Protein AF-A0A9D7CJ63-F1 (afdb_monomer)

Mean predicted aligned error: 10.86 Å

Structure (mmCIF, N/CA/C/O backbone):
data_AF-A0A9D7CJ63-F1
#
_entry.id   AF-A0A9D7CJ63-F1
#
loop_
_atom_site.group_PDB
_atom_site.id
_atom_site.type_symbol
_atom_site.label_atom_id
_atom_site.label_alt_id
_atom_site.label_comp_id
_atom_site.label_asym_id
_atom_site.label_entity_id
_atom_site.label_seq_id
_atom_site.pdbx_PDB_ins_code
_atom_site.Cartn_x
_atom_site.Cartn_y
_atom_site.Cartn_z
_atom_site.occupancy
_atom_site.B_iso_or_equiv
_atom_site.auth_seq_id
_atom_site.auth_comp_id
_atom_site.auth_asym_id
_atom_site.auth_atom_id
_atom_site.pdbx_PDB_model_num
ATOM 1 N N . MET A 1 1 ? -24.515 -13.064 24.024 1.00 40.50 1 MET A N 1
ATOM 2 C CA . MET A 1 1 ? -23.768 -12.391 22.943 1.00 40.50 1 MET A CA 1
ATOM 3 C C . MET A 1 1 ? -22.824 -13.427 22.349 1.00 40.50 1 MET A C 1
ATOM 5 O O . MET A 1 1 ? -21.967 -13.912 23.072 1.00 40.50 1 MET A O 1
ATOM 9 N N . MET A 1 2 ? -23.092 -13.899 21.128 1.00 42.25 2 MET A N 1
ATOM 10 C CA . MET A 1 2 ? -22.283 -14.940 20.471 1.00 42.25 2 MET A CA 1
ATOM 11 C C . MET A 1 2 ? -20.992 -14.316 19.915 1.00 42.25 2 MET A C 1
ATOM 13 O O . MET A 1 2 ? -21.079 -13.230 19.341 1.00 42.25 2 MET A O 1
ATOM 17 N N . PRO A 1 3 ? -19.819 -14.958 20.052 1.00 45.72 3 PRO A N 1
ATOM 18 C CA . PRO A 1 3 ? -18.592 -14.468 19.436 1.00 45.72 3 PRO A CA 1
ATOM 19 C C . PRO A 1 3 ? -18.690 -14.603 17.911 1.00 45.72 3 PRO A C 1
ATOM 21 O O . PRO A 1 3 ? -19.019 -15.673 17.394 1.00 45.72 3 PRO A O 1
ATOM 24 N N . LEU A 1 4 ? -18.424 -13.512 17.188 1.00 48.44 4 LEU A N 1
ATOM 25 C CA . LEU A 1 4 ? -18.387 -13.527 15.727 1.00 48.44 4 LEU A CA 1
ATOM 26 C C . LEU A 1 4 ? -17.224 -14.411 15.239 1.00 48.44 4 LEU A C 1
ATOM 28 O O . LEU A 1 4 ? -16.142 -14.396 15.836 1.00 48.44 4 LEU A O 1
ATOM 32 N N . PRO A 1 5 ? -17.414 -15.188 14.160 1.00 48.75 5 PRO A N 1
ATOM 33 C CA . PRO A 1 5 ? -16.350 -16.009 13.603 1.00 48.75 5 PRO A CA 1
ATOM 34 C C . PRO A 1 5 ? -15.189 -15.123 13.138 1.00 48.75 5 PRO A C 1
ATOM 36 O O . PRO A 1 5 ? -15.381 -14.159 12.398 1.00 48.75 5 PRO A O 1
ATOM 39 N N . ARG A 1 6 ? -13.961 -15.471 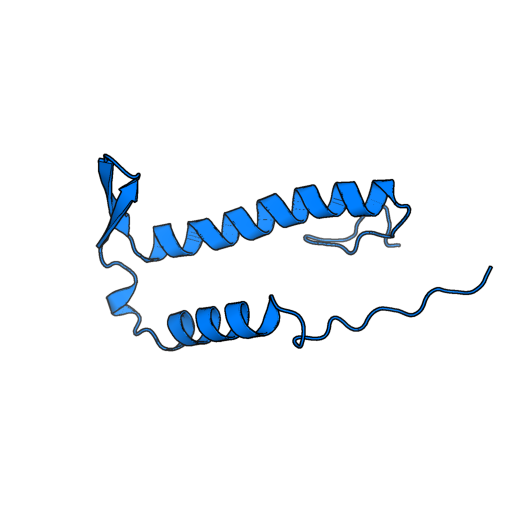13.547 1.00 49.75 6 ARG A N 1
ATOM 40 C CA . ARG A 1 6 ? -12.740 -14.854 13.012 1.00 49.75 6 ARG A CA 1
ATOM 41 C C . ARG A 1 6 ? -12.686 -15.120 11.511 1.00 49.75 6 ARG A C 1
ATOM 43 O O . ARG A 1 6 ? -12.445 -16.255 11.100 1.00 49.75 6 ARG A O 1
ATOM 50 N N . ALA A 1 7 ? -12.891 -14.083 10.703 1.00 50.38 7 ALA A N 1
ATOM 51 C CA . ALA A 1 7 ? -12.655 -14.152 9.271 1.00 50.38 7 ALA A CA 1
ATOM 52 C C . ALA A 1 7 ? -11.191 -14.566 9.045 1.00 50.38 7 ALA A C 1
ATOM 54 O O . ALA A 1 7 ? -10.262 -13.813 9.347 1.00 50.38 7 ALA A O 1
ATOM 55 N N . ARG A 1 8 ? -10.966 -15.788 8.549 1.00 49.09 8 ARG A N 1
ATOM 56 C CA . ARG A 1 8 ? -9.682 -16.126 7.930 1.00 49.09 8 ARG A CA 1
ATOM 57 C C . ARG A 1 8 ? -9.597 -15.252 6.686 1.00 49.09 8 ARG A C 1
ATOM 59 O O . ARG A 1 8 ? -10.462 -15.358 5.826 1.00 49.09 8 ARG A O 1
ATOM 66 N N . GLY A 1 9 ? -8.606 -14.366 6.625 1.00 43.53 9 GLY A N 1
ATOM 67 C CA . GLY A 1 9 ? -8.331 -13.575 5.429 1.00 43.53 9 GLY A CA 1
ATOM 68 C C . GLY A 1 9 ? -7.956 -14.512 4.286 1.00 43.53 9 GLY A C 1
ATOM 69 O O . GLY A 1 9 ? -6.800 -14.913 4.181 1.00 43.53 9 GLY A O 1
ATOM 70 N N . GLY A 1 10 ? -8.948 -14.920 3.500 1.00 46.62 10 GLY A N 1
ATOM 71 C CA . GLY A 1 10 ? -8.757 -15.683 2.278 1.00 46.62 10 GLY A CA 1
ATOM 72 C C . GLY A 1 10 ? -8.095 -14.812 1.215 1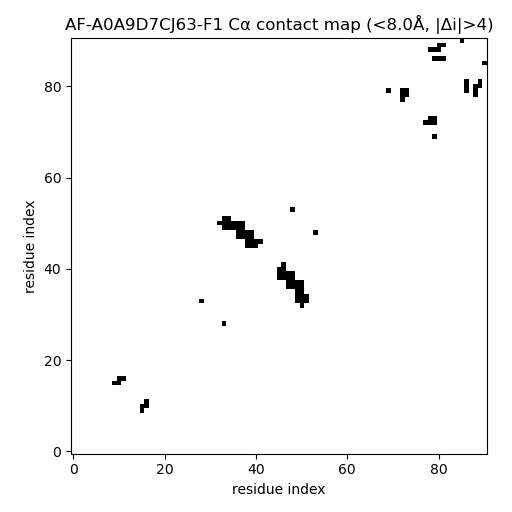.00 46.62 10 GLY A C 1
ATOM 73 O O . GLY A 1 10 ? -8.359 -13.614 1.106 1.00 46.62 10 GLY A O 1
ATOM 74 N N . THR A 1 11 ? -7.189 -15.412 0.450 1.00 51.16 11 THR A N 1
ATOM 75 C CA . THR A 1 11 ? -6.554 -14.814 -0.735 1.00 51.16 11 THR A CA 1
ATOM 76 C C . THR A 1 11 ? -7.420 -14.972 -1.992 1.00 51.16 11 THR A C 1
AT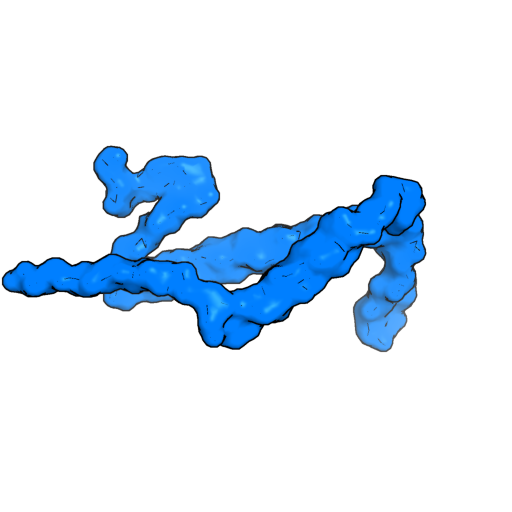OM 78 O O . THR A 1 11 ? -6.950 -14.741 -3.097 1.00 51.16 11 THR A O 1
ATOM 81 N N . ASP A 1 12 ? -8.671 -15.396 -1.836 1.00 53.09 12 ASP A N 1
ATOM 82 C CA . ASP A 1 12 ? -9.640 -15.719 -2.886 1.00 53.09 12 ASP A CA 1
ATOM 83 C C . ASP A 1 12 ? -10.507 -14.522 -3.315 1.00 53.09 12 ASP A C 1
ATOM 85 O O . ASP A 1 12 ? -11.189 -14.580 -4.337 1.00 53.09 12 ASP A O 1
ATOM 89 N N . GLY A 1 13 ? -10.466 -13.416 -2.567 1.00 61.12 13 GLY A N 1
ATOM 90 C CA . GLY A 1 13 ? -11.077 -12.150 -2.972 1.00 61.12 13 GLY A CA 1
ATOM 91 C C . GLY A 1 13 ? -10.323 -11.467 -4.120 1.00 61.12 13 GLY A C 1
ATOM 92 O O . GLY A 1 13 ? -9.152 -11.744 -4.372 1.00 61.12 13 GLY A O 1
ATOM 93 N N . SER A 1 14 ? -10.962 -10.492 -4.774 1.00 66.50 14 SER A N 1
ATOM 94 C CA . SER A 1 14 ? -10.416 -9.746 -5.927 1.00 66.50 14 SER A CA 1
ATOM 95 C C . SER A 1 14 ? -9.023 -9.130 -5.707 1.00 66.50 14 SER A C 1
ATOM 97 O O . SER A 1 14 ? -8.310 -8.863 -6.669 1.00 66.50 14 SER A O 1
ATOM 99 N N . CYS A 1 15 ? -8.625 -8.902 -4.453 1.00 63.72 15 CYS A N 1
ATOM 100 C CA . CYS A 1 15 ? -7.324 -8.340 -4.089 1.00 63.72 15 CYS A CA 1
ATOM 101 C C . CYS A 1 15 ? -6.182 -9.372 -4.033 1.00 63.72 15 CYS A C 1
ATOM 103 O O . CYS A 1 15 ? -5.021 -8.972 -4.072 1.00 63.72 15 CYS A O 1
ATOM 105 N N . GLY A 1 16 ? -6.479 -10.669 -3.904 1.00 72.75 16 GLY A N 1
ATOM 106 C CA . GLY A 1 16 ? -5.469 -11.726 -3.772 1.00 72.75 16 GLY A CA 1
ATOM 107 C C . GLY A 1 16 ? -4.648 -11.934 -5.047 1.00 72.75 16 GLY A C 1
ATOM 108 O O . GLY A 1 16 ? -3.435 -11.731 -4.996 1.00 72.75 16 GLY A O 1
ATOM 109 N N . PRO A 1 17 ? -5.288 -12.213 -6.200 1.00 83.44 17 PRO A N 1
ATOM 110 C CA . PRO A 1 17 ? -4.581 -12.412 -7.465 1.00 83.44 17 PRO A CA 1
ATOM 111 C C . PRO A 1 17 ? -3.735 -11.199 -7.877 1.00 83.44 17 PRO A C 1
ATOM 113 O O . PRO A 1 17 ? -2.557 -11.341 -8.173 1.00 83.44 17 PRO A O 1
ATOM 116 N N . ALA A 1 18 ? -4.291 -9.984 -7.784 1.00 81.31 18 ALA A N 1
ATOM 117 C CA . ALA A 1 18 ? -3.573 -8.761 -8.155 1.00 81.31 18 ALA A CA 1
ATOM 118 C C . ALA A 1 18 ? -2.336 -8.494 -7.274 1.00 81.31 18 ALA A C 1
ATOM 120 O O . ALA A 1 18 ? -1.321 -7.991 -7.757 1.00 81.31 18 ALA A O 1
ATOM 121 N N . ARG A 1 19 ? -2.404 -8.830 -5.978 1.00 83.12 19 ARG A N 1
ATOM 122 C CA . ARG A 1 19 ? -1.249 -8.744 -5.075 1.00 83.12 19 ARG A CA 1
ATOM 123 C C . ARG A 1 19 ? -0.180 -9.754 -5.475 1.00 83.12 19 ARG A C 1
ATOM 125 O O . ARG A 1 19 ? 0.992 -9.394 -5.533 1.00 83.12 19 ARG A O 1
ATOM 132 N N . ASP A 1 20 ? -0.581 -10.999 -5.701 1.00 85.25 20 ASP A N 1
ATOM 133 C CA . ASP A 1 20 ? 0.346 -12.093 -5.979 1.00 85.25 20 ASP A CA 1
ATOM 134 C C . ASP A 1 20 ? 1.063 -11.872 -7.322 1.00 85.25 20 ASP A C 1
ATOM 136 O O . ASP A 1 20 ? 2.284 -12.023 -7.392 1.00 85.25 20 ASP A O 1
ATOM 140 N N . ASP A 1 21 ? 0.351 -11.368 -8.334 1.00 86.12 21 ASP A N 1
ATOM 141 C CA . ASP A 1 21 ? 0.930 -10.943 -9.613 1.00 86.12 21 ASP A CA 1
ATOM 142 C C . ASP A 1 21 ? 1.957 -9.813 -9.429 1.00 86.12 21 ASP A C 1
ATOM 144 O O . ASP A 1 21 ? 3.061 -9.863 -9.977 1.00 86.12 21 ASP A O 1
ATOM 148 N N . PHE A 1 22 ? 1.638 -8.797 -8.617 1.00 83.19 22 PHE A N 1
ATOM 149 C CA . PHE A 1 22 ? 2.556 -7.685 -8.345 1.00 83.19 22 PHE A CA 1
ATOM 150 C C . PHE A 1 22 ? 3.821 -8.143 -7.604 1.00 83.19 22 PHE A C 1
ATOM 152 O O . PHE A 1 22 ? 4.929 -7.704 -7.924 1.00 83.19 22 PHE A O 1
ATOM 159 N N . VAL A 1 23 ? 3.674 -9.059 -6.644 1.00 85.38 23 VAL A N 1
ATOM 160 C CA . VAL A 1 23 ? 4.803 -9.661 -5.923 1.00 85.38 23 VAL A CA 1
ATOM 161 C C . VAL A 1 23 ? 5.662 -10.503 -6.862 1.00 85.38 23 VAL A C 1
ATOM 163 O O . VAL A 1 23 ? 6.885 -10.400 -6.802 1.00 85.38 23 VAL A O 1
ATOM 166 N N . ALA A 1 24 ? 5.059 -11.287 -7.758 1.00 86.56 24 ALA A N 1
ATOM 167 C CA . ALA A 1 24 ? 5.796 -12.073 -8.743 1.00 86.56 24 ALA A CA 1
ATOM 168 C C . ALA A 1 24 ? 6.613 -11.180 -9.695 1.00 86.56 24 ALA A C 1
ATOM 170 O O . ALA A 1 24 ? 7.781 -11.466 -9.964 1.00 86.56 24 ALA A O 1
ATOM 171 N N . LEU A 1 25 ? 6.035 -10.061 -10.149 1.00 84.69 25 LEU A N 1
ATOM 172 C CA . LEU A 1 25 ? 6.721 -9.084 -11.001 1.00 84.69 25 LEU A CA 1
ATOM 173 C C . LEU A 1 25 ? 7.906 -8.411 -10.294 1.00 84.69 25 LEU A C 1
ATOM 175 O O . LEU A 1 25 ? 8.960 -8.233 -10.905 1.00 84.69 25 LEU A O 1
ATOM 179 N N . GLY A 1 26 ? 7.741 -8.034 -9.024 1.00 82.88 26 GLY A N 1
ATOM 180 C CA . GLY A 1 26 ? 8.806 -7.418 -8.231 1.00 82.88 26 GLY A CA 1
ATOM 181 C C . GLY A 1 26 ? 9.902 -8.410 -7.833 1.00 82.88 26 GLY A C 1
ATOM 182 O O . GLY A 1 26 ? 11.082 -8.122 -7.998 1.00 82.88 26 GLY A O 1
ATOM 183 N N . GLY A 1 27 ? 9.520 -9.593 -7.347 1.00 83.56 27 GLY A N 1
ATOM 184 C CA . GLY A 1 27 ? 10.447 -10.624 -6.871 1.00 83.56 27 GLY A CA 1
ATOM 185 C C . GLY A 1 27 ? 11.243 -11.316 -7.979 1.00 83.56 27 GLY A C 1
ATOM 186 O O . GLY A 1 27 ? 12.324 -11.834 -7.718 1.00 83.56 27 GLY A O 1
ATOM 187 N N . GLY A 1 28 ? 10.744 -11.308 -9.218 1.00 83.12 28 GLY A N 1
ATOM 188 C CA . GLY A 1 28 ? 11.463 -11.821 -10.388 1.00 83.12 28 GLY A CA 1
ATOM 189 C C . GLY A 1 28 ? 12.423 -10.817 -11.038 1.00 83.12 28 GLY A C 1
ATOM 190 O O . GLY A 1 28 ? 13.023 -11.134 -12.068 1.00 83.12 28 GLY A O 1
ATOM 191 N N . MET A 1 29 ? 12.547 -9.596 -10.505 1.00 83.75 29 MET A N 1
ATOM 192 C CA . MET A 1 29 ? 13.336 -8.535 -11.129 1.00 83.75 29 MET A CA 1
ATOM 193 C C . MET A 1 29 ? 14.795 -8.552 -10.641 1.00 83.75 29 MET A C 1
ATOM 195 O O . MET A 1 29 ? 15.016 -8.491 -9.435 1.00 83.75 29 MET A O 1
ATOM 199 N N . PRO A 1 30 ? 15.796 -8.590 -11.547 1.00 87.00 30 PRO A N 1
ATOM 200 C CA . PRO A 1 30 ? 17.202 -8.491 -11.161 1.00 87.00 30 PRO A CA 1
ATOM 201 C C . PRO A 1 30 ? 17.524 -7.103 -10.596 1.00 87.00 30 PRO A C 1
ATOM 203 O O . PRO A 1 30 ? 16.940 -6.100 -11.032 1.00 87.00 30 PRO A O 1
ATOM 206 N N . ASP A 1 31 ? 18.468 -7.049 -9.656 1.00 85.56 31 ASP A N 1
ATOM 207 C CA . ASP A 1 31 ? 18.705 -5.867 -8.825 1.00 85.56 31 ASP A CA 1
ATOM 208 C C . ASP A 1 31 ? 19.084 -4.617 -9.639 1.00 85.56 31 ASP A C 1
ATOM 210 O O . ASP A 1 31 ? 18.705 -3.487 -9.316 1.00 85.56 31 ASP A O 1
ATOM 214 N N . GLU A 1 32 ? 19.751 -4.819 -10.772 1.00 88.12 32 GLU A N 1
ATOM 215 C CA . GLU A 1 32 ? 20.215 -3.770 -11.678 1.00 88.12 32 GLU A CA 1
ATOM 216 C C . GLU A 1 32 ? 19.067 -3.021 -12.372 1.00 88.12 32 GLU A C 1
ATOM 218 O O . GLU A 1 32 ? 19.265 -1.925 -12.900 1.00 88.12 32 GLU A O 1
ATOM 223 N N . LYS A 1 33 ? 17.849 -3.581 -12.378 1.00 83.56 33 LYS A N 1
ATOM 224 C CA . LYS A 1 33 ? 16.670 -2.961 -13.008 1.00 83.56 33 LYS A CA 1
ATOM 225 C C . LYS A 1 33 ? 15.881 -2.034 -12.077 1.00 83.56 33 LYS A C 1
ATOM 227 O O . LYS A 1 33 ? 15.034 -1.281 -12.574 1.00 83.56 33 LYS A O 1
ATOM 232 N N . TRP A 1 34 ? 16.152 -2.044 -10.770 1.00 81.38 34 TRP A N 1
ATOM 233 C CA . TRP A 1 34 ? 15.515 -1.159 -9.783 1.00 81.38 34 TRP A CA 1
ATOM 234 C C . TRP A 1 34 ? 15.887 0.323 -9.881 1.00 81.38 34 TRP A C 1
ATOM 236 O O . TRP A 1 34 ? 14.986 1.155 -9.738 1.00 81.38 34 TRP A O 1
ATOM 246 N N . PRO A 1 35 ? 17.156 0.705 -10.127 1.00 82.00 35 PRO A N 1
ATOM 247 C CA . PRO A 1 35 ? 17.523 2.112 -10.235 1.00 82.00 35 PRO A CA 1
ATOM 248 C C . PRO A 1 35 ? 17.163 2.720 -11.598 1.00 82.00 35 PRO A C 1
ATOM 250 O O . PRO A 1 35 ? 17.492 3.873 -11.840 1.00 82.00 35 PRO A O 1
ATOM 253 N N . VAL A 1 36 ? 16.521 1.994 -12.514 1.00 78.12 36 VAL A N 1
ATOM 254 C CA . VAL A 1 36 ? 16.195 2.513 -13.852 1.00 78.12 36 VAL A CA 1
ATOM 255 C C . VAL A 1 36 ? 15.054 3.532 -13.768 1.00 78.12 36 VAL A C 1
ATOM 257 O O . VAL A 1 36 ? 14.054 3.297 -13.087 1.00 78.12 36 VAL A O 1
ATOM 260 N N . GLU A 1 37 ? 15.212 4.656 -14.466 1.00 77.50 37 GLU A N 1
ATOM 261 C CA . GLU A 1 37 ? 14.172 5.676 -14.625 1.00 77.50 37 GLU A CA 1
ATOM 262 C C . GLU A 1 37 ? 13.035 5.141 -15.502 1.00 77.50 37 GLU A C 1
ATOM 264 O O . GLU A 1 37 ? 13.249 4.508 -16.539 1.00 77.50 37 GLU A O 1
ATOM 269 N N . MET A 1 38 ? 11.809 5.398 -15.076 1.00 67.69 38 MET A N 1
ATOM 270 C CA . MET A 1 38 ? 10.598 5.188 -15.848 1.00 67.69 38 MET A CA 1
ATOM 271 C C . MET A 1 38 ? 9.897 6.532 -15.983 1.00 67.69 38 MET A C 1
ATOM 273 O O . MET A 1 38 ? 9.717 7.250 -15.003 1.00 67.69 38 MET A O 1
ATOM 277 N N . CYS A 1 39 ? 9.487 6.869 -17.203 1.00 63.62 39 CYS A N 1
ATOM 278 C CA . CYS A 1 39 ? 8.656 8.041 -17.428 1.00 63.62 39 CYS A CA 1
ATOM 279 C C . CYS A 1 39 ? 7.259 7.746 -16.869 1.00 63.62 39 CYS A C 1
ATOM 281 O O . CYS A 1 39 ? 6.461 7.042 -17.495 1.00 63.62 39 CYS A O 1
ATOM 283 N N . VAL A 1 40 ? 6.974 8.245 -15.668 1.00 62.47 40 VAL A N 1
ATOM 284 C CA . VAL A 1 40 ? 5.627 8.232 -15.097 1.00 62.47 40 VAL A CA 1
ATOM 285 C C . VAL A 1 40 ? 5.055 9.603 -15.344 1.00 62.47 40 VAL A C 1
ATOM 287 O O . VAL A 1 40 ? 5.307 10.559 -14.615 1.00 62.47 40 VAL A O 1
ATOM 290 N N . SER A 1 41 ? 4.303 9.699 -16.431 1.00 58.97 41 SER A N 1
ATOM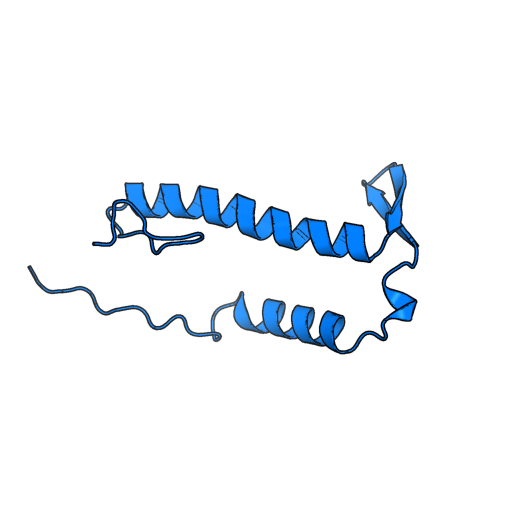 291 C CA . SER A 1 41 ? 3.594 10.922 -16.746 1.00 58.97 41 SER A CA 1
ATOM 292 C C . SER A 1 41 ? 2.288 10.969 -15.953 1.00 58.97 41 SER A C 1
ATOM 294 O O . SER A 1 41 ? 1.443 10.078 -16.053 1.00 58.97 41 SER A O 1
ATOM 296 N N . ALA A 1 42 ? 2.094 12.036 -15.171 1.00 61.53 42 ALA A N 1
ATOM 297 C CA . ALA A 1 42 ? 0.735 12.535 -14.975 1.00 61.53 42 ALA A CA 1
ATOM 298 C C . ALA A 1 42 ? 0.164 12.846 -16.374 1.00 61.53 42 ALA A C 1
ATOM 300 O O . ALA A 1 42 ? 0.967 13.120 -17.268 1.00 61.53 42 ALA A O 1
ATOM 301 N N . PRO A 1 43 ? -1.166 12.854 -16.593 1.00 58.94 43 PRO A N 1
ATOM 302 C CA . PRO A 1 43 ? -1.778 12.926 -17.930 1.00 58.94 43 PRO A CA 1
ATOM 303 C C . PRO A 1 43 ? -1.240 14.014 -18.883 1.00 58.94 43 PRO A C 1
ATOM 305 O O . PRO A 1 43 ? -1.493 13.950 -20.081 1.00 58.94 43 PRO A O 1
ATOM 308 N N . THR A 1 44 ? -0.502 15.005 -18.375 1.00 56.09 44 THR A N 1
ATOM 309 C CA . THR A 1 44 ? 0.089 16.112 -19.133 1.00 56.09 44 THR A CA 1
ATOM 310 C C . THR A 1 44 ? 1.535 16.480 -18.753 1.00 56.09 44 THR A C 1
ATOM 312 O O . THR A 1 44 ? 2.042 17.465 -19.281 1.00 56.09 44 THR A O 1
ATOM 315 N N . THR A 1 45 ? 2.216 15.745 -17.862 1.00 62.47 45 THR A N 1
ATOM 316 C CA . THR A 1 45 ? 3.572 16.115 -17.397 1.00 62.47 45 THR A CA 1
ATOM 317 C C . THR A 1 45 ? 4.485 14.892 -17.375 1.00 62.47 45 THR A C 1
ATOM 319 O O . THR A 1 45 ? 4.343 14.074 -16.463 1.00 62.47 45 THR A O 1
ATOM 322 N N . PRO A 1 46 ? 5.415 14.739 -18.339 1.00 62.53 46 PRO A N 1
ATOM 323 C CA . PRO A 1 46 ? 6.427 13.695 -18.263 1.00 62.53 46 PRO A CA 1
ATOM 324 C C . PRO A 1 46 ? 7.348 13.974 -17.070 1.00 62.53 46 PRO A C 1
ATOM 326 O O . PRO A 1 46 ? 7.940 15.047 -16.972 1.00 62.53 46 PRO A O 1
ATOM 329 N N . GLY A 1 47 ? 7.419 13.017 -16.148 1.00 69.88 47 GLY A N 1
ATOM 330 C CA . GLY A 1 47 ? 8.340 13.027 -15.021 1.00 69.88 47 GLY A CA 1
ATOM 331 C C . GLY A 1 47 ? 9.150 11.741 -15.025 1.00 69.88 47 GLY A C 1
ATOM 332 O O . GLY A 1 47 ? 8.583 10.648 -15.096 1.00 69.88 47 GLY A O 1
ATOM 333 N N . ASP A 1 48 ? 10.469 11.874 -14.957 1.00 79.69 48 ASP A N 1
ATOM 334 C CA . ASP A 1 48 ? 11.350 10.736 -14.730 1.00 79.69 48 ASP A CA 1
ATOM 335 C C . ASP A 1 48 ? 11.270 10.364 -13.250 1.00 79.69 48 ASP A C 1
ATOM 337 O O . ASP A 1 48 ? 11.543 11.184 -12.368 1.00 79.69 48 ASP A O 1
ATOM 341 N N . VAL A 1 49 ? 10.823 9.141 -12.972 1.00 78.12 49 VAL A N 1
ATOM 342 C CA . VAL A 1 49 ? 10.871 8.575 -11.627 1.00 78.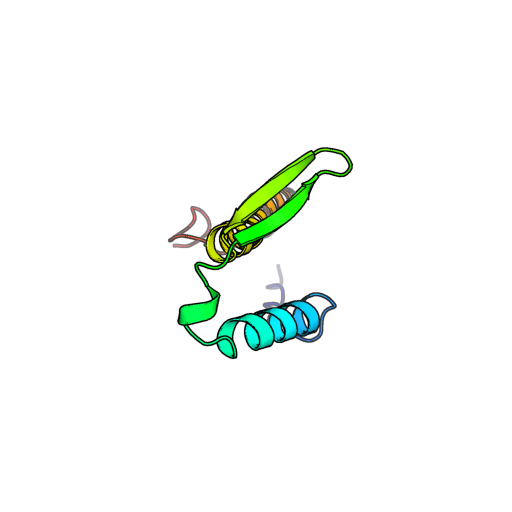12 49 VAL A CA 1
ATOM 343 C C . VAL A 1 49 ? 11.601 7.250 -11.661 1.00 78.12 49 VAL A C 1
ATOM 345 O O . VAL A 1 49 ? 11.351 6.384 -12.502 1.00 78.12 49 VAL A O 1
ATOM 348 N N . ARG A 1 50 ? 12.479 7.045 -10.686 1.00 83.31 50 ARG A N 1
ATOM 349 C CA . ARG A 1 50 ? 13.142 5.760 -10.505 1.00 83.31 50 ARG A CA 1
ATOM 350 C C . ARG A 1 50 ? 12.091 4.686 -10.237 1.00 83.31 50 ARG A C 1
ATOM 352 O O . ARG A 1 50 ? 11.143 4.911 -9.478 1.00 83.31 50 ARG A O 1
ATOM 359 N N . ARG A 1 51 ? 12.278 3.488 -10.792 1.00 84.94 51 ARG A N 1
ATOM 360 C CA . ARG A 1 51 ? 11.357 2.361 -10.579 1.00 84.94 51 ARG A CA 1
ATOM 361 C C . ARG A 1 51 ? 11.188 2.011 -9.098 1.00 84.94 51 ARG A C 1
ATOM 363 O O . ARG A 1 51 ? 10.076 1.704 -8.681 1.00 84.94 51 ARG A O 1
ATOM 370 N N . ASN A 1 52 ? 12.244 2.115 -8.288 1.00 84.62 52 ASN A N 1
ATOM 371 C CA . ASN A 1 52 ? 12.140 1.962 -6.831 1.00 84.62 52 ASN A CA 1
ATOM 372 C C . ASN A 1 52 ? 11.245 3.039 -6.180 1.00 84.62 52 ASN A C 1
ATOM 374 O O . ASN A 1 52 ? 10.405 2.710 -5.348 1.00 84.62 52 ASN A O 1
ATOM 378 N N . GLY A 1 53 ? 11.362 4.301 -6.599 1.00 82.81 53 GLY A N 1
ATOM 379 C CA . GLY A 1 53 ? 10.510 5.403 -6.155 1.00 82.81 53 GLY A CA 1
ATOM 380 C C . GLY A 1 53 ? 9.054 5.202 -6.567 1.00 82.81 53 GLY A C 1
ATOM 381 O O . GLY A 1 53 ? 8.146 5.445 -5.777 1.00 82.81 53 GLY A O 1
ATOM 382 N N . PHE A 1 54 ? 8.820 4.663 -7.763 1.00 83.12 54 PHE A N 1
ATOM 383 C CA . PHE A 1 54 ? 7.476 4.276 -8.170 1.00 83.12 54 PHE A CA 1
ATOM 384 C C . PHE A 1 54 ? 6.939 3.088 -7.376 1.00 83.12 54 PHE A C 1
ATOM 386 O O . PHE A 1 54 ? 5.782 3.125 -6.997 1.00 83.12 54 PHE A O 1
ATOM 393 N N . ALA A 1 55 ? 7.736 2.059 -7.075 1.00 85.00 55 ALA A N 1
ATOM 394 C CA . ALA A 1 55 ? 7.303 0.936 -6.235 1.00 85.00 55 ALA A CA 1
ATOM 395 C C . ALA A 1 55 ? 6.999 1.361 -4.785 1.00 85.00 55 ALA A C 1
ATOM 397 O O . ALA A 1 55 ? 6.157 0.761 -4.115 1.00 85.00 55 ALA A O 1
ATOM 398 N N . TRP A 1 56 ? 7.633 2.438 -4.319 1.00 87.06 56 TRP A N 1
ATOM 399 C CA . TRP A 1 56 ? 7.362 3.065 -3.027 1.00 87.06 56 TRP A CA 1
ATOM 400 C C . TRP A 1 56 ? 5.974 3.718 -2.960 1.00 87.06 56 TRP A C 1
ATOM 402 O O . TRP A 1 56 ? 5.330 3.719 -1.910 1.00 87.06 56 TRP A O 1
ATOM 412 N N . PHE A 1 57 ? 5.476 4.230 -4.087 1.00 85.19 57 PHE A N 1
ATOM 413 C CA . PHE A 1 57 ? 4.168 4.876 -4.169 1.00 85.19 57 PHE A CA 1
ATOM 414 C C . PHE A 1 57 ? 2.987 3.951 -3.799 1.00 85.19 57 PHE A C 1
ATOM 416 O O . PHE A 1 57 ? 2.285 4.281 -2.842 1.00 85.19 57 PHE A O 1
ATOM 423 N N . PRO A 1 58 ? 2.748 2.793 -4.455 1.00 86.19 58 PRO A N 1
ATOM 424 C CA . PRO A 1 58 ? 1.635 1.908 -4.119 1.00 86.19 58 PRO A CA 1
ATOM 425 C C . PRO A 1 58 ? 1.773 1.303 -2.715 1.00 86.19 58 PRO A C 1
ATOM 427 O O . PRO A 1 58 ? 0.762 1.021 -2.074 1.00 86.19 58 PRO A O 1
ATOM 430 N N . LEU A 1 59 ? 2.998 1.151 -2.196 1.00 87.88 59 LEU A N 1
ATOM 431 C CA . LEU A 1 59 ? 3.224 0.750 -0.806 1.00 87.88 59 LEU A CA 1
ATOM 432 C C . LEU A 1 59 ? 2.659 1.793 0.170 1.00 87.88 59 LEU A C 1
ATOM 434 O O . LEU A 1 59 ? 1.866 1.460 1.055 1.00 87.88 59 LEU A O 1
ATOM 438 N N . HIS A 1 60 ? 3.047 3.058 -0.002 1.00 90.00 60 HIS A N 1
ATOM 439 C CA . HIS A 1 60 ? 2.562 4.153 0.836 1.00 90.00 60 HIS A CA 1
ATOM 440 C C . HIS A 1 60 ? 1.067 4.405 0.666 1.00 90.00 60 HIS A C 1
ATOM 442 O O . HIS A 1 60 ? 0.370 4.680 1.642 1.00 90.00 60 HIS A O 1
ATOM 448 N N . ASP A 1 61 ? 0.564 4.269 -0.553 1.00 90.38 61 ASP A N 1
ATOM 449 C CA . ASP A 1 61 ? -0.853 4.379 -0.855 1.00 90.38 61 ASP A CA 1
ATOM 450 C C . ASP A 1 61 ? -1.678 3.276 -0.165 1.00 90.38 61 ASP A C 1
ATOM 452 O O . ASP A 1 61 ? -2.688 3.563 0.483 1.00 90.38 61 ASP A O 1
ATOM 456 N N . GLY A 1 62 ? -1.207 2.026 -0.199 1.00 89.69 62 GLY A N 1
ATOM 457 C CA . GLY A 1 62 ? -1.829 0.914 0.520 1.00 89.69 62 GLY A CA 1
ATOM 458 C C . GLY A 1 62 ? -1.867 1.145 2.033 1.00 89.69 62 GLY A C 1
ATOM 459 O O . GLY A 1 62 ? -2.897 0.921 2.671 1.00 89.69 62 GLY A O 1
ATOM 460 N N . ILE A 1 63 ? -0.778 1.663 2.609 1.00 89.81 63 ILE A N 1
ATOM 461 C CA . ILE A 1 63 ? -0.712 2.080 4.019 1.00 89.81 63 ILE A CA 1
ATOM 462 C C . ILE A 1 63 ? -1.735 3.184 4.320 1.00 89.81 63 ILE A C 1
ATOM 464 O O . ILE A 1 63 ? -2.504 3.077 5.279 1.00 89.81 63 ILE A O 1
ATOM 468 N N . HIS A 1 64 ? -1.772 4.225 3.489 1.00 91.44 64 HIS A N 1
ATOM 469 C CA . HIS A 1 64 ? -2.652 5.375 3.661 1.00 91.44 64 HIS A CA 1
ATOM 470 C C . HIS A 1 64 ? -4.128 4.962 3.643 1.00 91.44 64 HIS A C 1
ATOM 472 O O . HIS A 1 64 ? -4.890 5.289 4.559 1.00 91.44 64 HIS A O 1
ATOM 478 N N . ARG A 1 65 ? -4.531 4.176 2.639 1.00 92.19 65 ARG A N 1
ATOM 479 C CA . ARG A 1 65 ? -5.912 3.696 2.506 1.00 92.19 65 ARG A CA 1
ATOM 480 C C . ARG A 1 65 ? -6.277 2.673 3.579 1.00 92.19 65 ARG A C 1
ATOM 482 O O . ARG A 1 65 ? -7.410 2.683 4.054 1.00 92.19 65 ARG A O 1
ATOM 489 N N . ARG A 1 66 ? -5.334 1.836 4.027 1.00 87.94 66 ARG A N 1
ATOM 490 C CA . ARG A 1 66 ? -5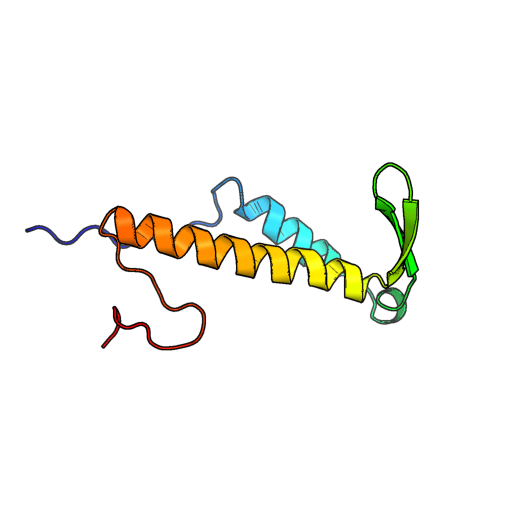.557 0.930 5.168 1.00 87.94 66 ARG A CA 1
ATOM 491 C C . ARG A 1 66 ? -5.818 1.708 6.460 1.00 87.94 66 ARG A C 1
ATOM 493 O O . ARG A 1 66 ? -6.687 1.310 7.233 1.00 87.94 66 ARG A O 1
ATOM 500 N N . GLY A 1 67 ? -5.130 2.832 6.663 1.00 87.81 67 GLY A N 1
ATOM 501 C CA . GLY A 1 67 ? -5.401 3.762 7.761 1.00 87.81 67 GLY A CA 1
ATOM 502 C C . GLY A 1 67 ? -6.836 4.297 7.729 1.00 87.81 67 GLY A C 1
ATOM 503 O O . GLY A 1 67 ? -7.557 4.167 8.719 1.00 87.81 67 GLY A O 1
ATOM 504 N N . GLN A 1 68 ? -7.292 4.803 6.578 1.00 90.56 68 GLN A N 1
ATOM 505 C CA . GLN A 1 68 ? -8.679 5.262 6.404 1.00 90.56 68 GLN A CA 1
ATOM 506 C C . GLN A 1 68 ? -9.693 4.132 6.631 1.00 90.56 68 GLN A C 1
ATOM 508 O O . GLN A 1 68 ? -10.671 4.307 7.357 1.00 90.56 68 GLN A O 1
ATOM 513 N N . PHE A 1 69 ? -9.430 2.946 6.072 1.00 90.69 69 PHE A N 1
ATOM 514 C CA . PHE A 1 69 ? -10.288 1.775 6.242 1.00 90.69 69 PHE A CA 1
ATOM 515 C C . PHE A 1 69 ? -10.450 1.378 7.711 1.00 90.69 69 PHE A C 1
ATOM 517 O O . PHE A 1 69 ? -11.550 1.049 8.151 1.00 90.69 69 PHE A O 1
ATOM 524 N N . SER A 1 70 ? -9.383 1.496 8.502 1.00 87.81 70 SER A N 1
ATOM 525 C CA . SER A 1 70 ? -9.434 1.222 9.937 1.00 87.81 70 SER A CA 1
ATOM 526 C C . SER A 1 70 ? -10.405 2.134 10.699 1.00 87.81 70 SER A C 1
ATOM 528 O O . SER A 1 70 ? -11.038 1.694 11.656 1.00 87.81 70 S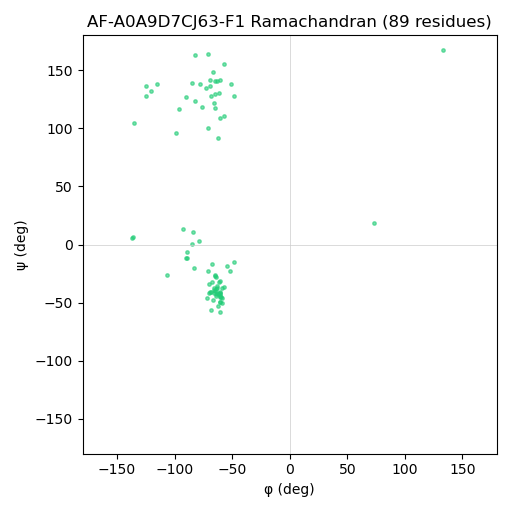ER A O 1
ATOM 530 N N . MET A 1 71 ? -10.588 3.383 10.261 1.00 88.62 71 MET A N 1
ATOM 531 C CA . MET A 1 71 ? -11.569 4.282 10.872 1.00 88.62 71 MET A CA 1
ATOM 532 C C . MET A 1 71 ? -12.999 3.832 10.559 1.00 88.62 71 MET A C 1
ATOM 534 O O . MET A 1 71 ? -13.847 3.806 11.449 1.00 88.62 71 MET A O 1
ATOM 538 N N . TYR A 1 72 ? -13.258 3.408 9.318 1.00 90.06 72 TYR A N 1
ATOM 539 C CA . TYR A 1 72 ? -14.558 2.853 8.935 1.00 90.06 72 TYR A CA 1
ATOM 540 C C . TYR A 1 72 ? -14.904 1.596 9.735 1.00 90.06 72 TYR A C 1
ATOM 542 O O . TYR A 1 72 ? -16.033 1.478 10.205 1.00 90.06 72 TYR A O 1
ATOM 550 N N . LEU A 1 73 ? -13.934 0.705 9.962 1.00 88.12 73 LEU A N 1
ATOM 551 C CA . LEU A 1 73 ? -14.123 -0.481 10.802 1.00 88.12 73 LEU A CA 1
ATOM 552 C C . LEU A 1 73 ? -14.515 -0.115 12.241 1.00 88.12 73 LEU A C 1
ATOM 554 O O . LEU A 1 73 ? -15.482 -0.668 12.764 1.00 88.12 73 LEU A O 1
ATOM 558 N N . ARG A 1 74 ? -13.847 0.872 12.851 1.00 85.94 74 ARG A N 1
ATOM 559 C CA . ARG A 1 74 ? -14.215 1.359 14.193 1.00 85.94 74 ARG A CA 1
ATOM 560 C C . ARG A 1 74 ? -15.630 1.923 14.242 1.00 85.94 74 ARG A C 1
ATOM 562 O O . ARG A 1 74 ? -16.361 1.647 15.187 1.00 85.94 74 ARG A O 1
ATOM 569 N N . MET A 1 75 ? -16.038 2.675 13.218 1.00 86.69 75 MET A N 1
ATOM 570 C CA . MET A 1 75 ? -17.384 3.257 13.161 1.00 86.69 75 MET A CA 1
ATOM 571 C C . MET A 1 75 ? -18.496 2.204 13.088 1.00 86.69 75 MET A C 1
ATOM 573 O O . MET A 1 75 ? -19.592 2.456 13.579 1.00 86.69 75 MET A O 1
ATOM 577 N N . VAL A 1 76 ? -18.224 1.022 12.525 1.00 94.06 76 VAL A N 1
ATOM 578 C CA . VAL A 1 76 ? -19.181 -0.101 12.502 1.00 94.06 76 VAL A CA 1
ATOM 579 C C . VAL A 1 76 ? -19.018 -1.060 13.690 1.00 94.06 76 VAL A C 1
ATOM 581 O O . VAL A 1 76 ? -19.582 -2.151 13.681 1.00 94.06 76 VAL A O 1
ATOM 584 N N . GLY A 1 77 ? -18.258 -0.663 14.718 1.00 87.19 77 GLY A N 1
ATOM 585 C CA . GLY A 1 77 ? -18.062 -1.440 15.945 1.00 87.19 77 GLY A CA 1
ATOM 586 C C . GLY A 1 77 ? -17.164 -2.669 15.782 1.00 87.19 77 GLY A C 1
ATOM 587 O O . GLY A 1 77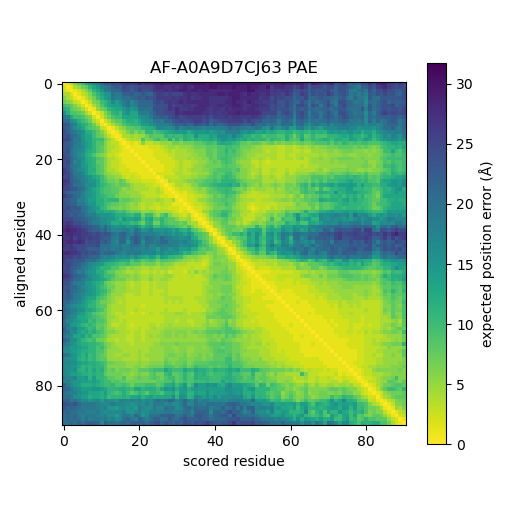 ? -17.220 -3.572 16.613 1.00 87.19 77 GLY A O 1
ATOM 588 N N . MET A 1 78 ? -16.359 -2.732 14.718 1.00 86.94 78 MET A N 1
ATOM 589 C CA . MET A 1 78 ? -15.391 -3.808 14.512 1.00 86.94 78 MET A CA 1
ATOM 590 C C . MET A 1 78 ? -14.082 -3.498 15.239 1.00 86.94 78 MET A C 1
ATOM 592 O O . MET A 1 78 ? -13.573 -2.377 15.175 1.00 86.94 78 MET A O 1
ATOM 596 N N . GLU A 1 79 ? -13.495 -4.518 15.861 1.00 82.88 79 GLU A N 1
ATOM 597 C CA . GLU A 1 79 ? -12.132 -4.446 16.387 1.00 82.88 79 GLU A CA 1
ATOM 598 C C . GLU A 1 79 ? -11.138 -4.268 15.233 1.00 82.88 79 GLU A C 1
ATOM 600 O O . GLU A 1 79 ? -11.158 -5.001 14.236 1.00 82.88 79 GLU A O 1
ATOM 605 N N . VAL A 1 80 ? -10.250 -3.284 15.357 1.00 81.12 80 VAL A N 1
ATOM 606 C CA . VAL A 1 80 ? -9.211 -3.044 14.360 1.00 81.12 80 VAL A CA 1
ATOM 607 C C . VAL A 1 80 ? -7.934 -3.720 14.795 1.00 81.12 80 VAL A C 1
ATOM 609 O O . VAL A 1 80 ? -7.304 -3.319 15.766 1.00 81.12 80 VAL A O 1
ATOM 612 N N . ARG A 1 81 ? -7.498 -4.683 13.986 1.00 76.25 81 ARG A N 1
ATOM 613 C CA . ARG A 1 81 ? -6.210 -5.335 14.182 1.00 76.25 81 ARG A CA 1
ATOM 614 C C . ARG A 1 81 ? -5.058 -4.350 14.026 1.00 76.25 81 ARG A C 1
ATOM 616 O O . ARG A 1 81 ? -5.042 -3.529 13.098 1.00 76.25 81 ARG A O 1
ATOM 623 N N . SER A 1 82 ? -4.053 -4.509 14.876 1.00 73.06 82 SER A N 1
ATOM 624 C CA . SER A 1 82 ? -2.827 -3.734 14.794 1.00 73.06 82 SER A CA 1
ATOM 625 C C . SER A 1 82 ? -2.184 -3.732 13.399 1.00 73.06 82 SER A C 1
ATOM 627 O O . SER A 1 82 ? -2.104 -4.751 12.706 1.00 73.06 82 SER A O 1
ATOM 629 N N . THR A 1 83 ? -1.715 -2.548 12.988 1.00 69.44 83 THR A N 1
ATOM 630 C CA . THR A 1 83 ? -0.911 -2.354 11.768 1.00 69.44 83 THR A CA 1
ATOM 631 C C . THR A 1 83 ? 0.573 -2.085 12.072 1.00 69.44 83 THR A C 1
ATOM 633 O O . THR A 1 83 ? 1.406 -2.430 11.242 1.00 69.44 83 THR A O 1
ATOM 636 N N . TYR A 1 84 ? 0.919 -1.539 13.250 1.00 71.19 84 TYR A N 1
ATOM 637 C CA . TYR A 1 84 ? 2.291 -1.115 13.609 1.00 71.19 84 TYR A CA 1
ATOM 638 C C . TYR A 1 84 ? 2.745 -1.506 15.035 1.00 71.19 84 TYR A C 1
ATOM 640 O O . TYR A 1 84 ? 3.807 -1.076 15.473 1.00 71.19 84 TYR A O 1
ATOM 648 N N . GLY A 1 85 ? 1.958 -2.293 15.774 1.00 66.44 85 GLY A N 1
ATOM 649 C CA . GLY A 1 85 ? 2.124 -2.533 17.220 1.00 66.44 85 GLY A CA 1
ATOM 650 C C . GLY A 1 85 ? 0.797 -2.410 17.990 1.00 66.44 85 GLY A C 1
ATOM 651 O O . GLY A 1 85 ? -0.178 -1.946 17.390 1.00 66.44 85 GLY A O 1
ATOM 652 N N . PRO A 1 86 ? 0.718 -2.849 19.259 1.00 66.25 86 PRO A N 1
ATOM 653 C CA . PRO A 1 86 ? -0.550 -3.040 19.968 1.00 66.25 86 PRO A CA 1
ATOM 654 C C . PRO A 1 86 ? -1.477 -1.829 19.824 1.00 66.25 86 PRO A C 1
ATOM 656 O O . PRO A 1 86 ? -1.071 -0.683 20.028 1.00 66.25 86 PRO A O 1
ATOM 659 N N . THR A 1 87 ? -2.710 -2.075 19.395 1.00 63.59 87 THR A N 1
ATOM 660 C CA . THR A 1 87 ? -3.754 -1.044 19.344 1.00 63.59 87 THR A CA 1
ATOM 661 C C . THR A 1 87 ? -4.391 -0.883 20.717 1.00 63.59 87 THR A C 1
ATOM 663 O O . THR A 1 87 ? -4.326 -1.801 21.519 1.00 63.59 87 THR A O 1
ATOM 666 N N . LEU A 1 88 ? -5.107 0.221 20.963 1.00 62.3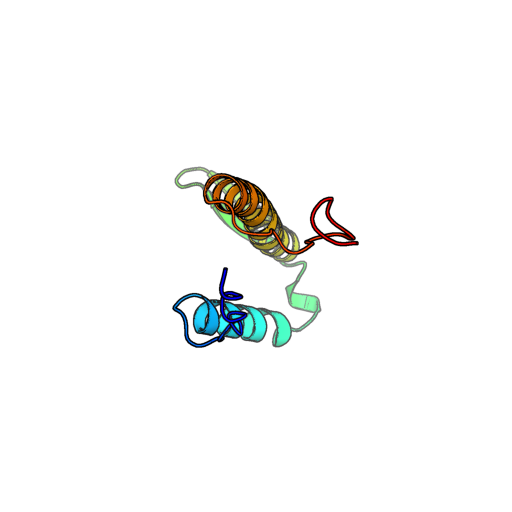1 88 LEU A N 1
ATOM 667 C CA . LEU A 1 88 ? -5.973 0.349 22.153 1.00 62.31 88 LEU A CA 1
ATOM 668 C C . LEU A 1 88 ? -7.005 -0.792 22.281 1.00 62.31 88 LEU A C 1
ATOM 670 O O . LEU A 1 88 ? -7.552 -1.003 23.357 1.00 62.31 88 LEU A O 1
ATOM 674 N N . ASP A 1 89 ? -7.262 -1.497 21.178 1.00 65.56 89 ASP A N 1
ATOM 675 C CA . ASP A 1 89 ? -8.200 -2.613 21.065 1.00 65.56 89 ASP A CA 1
ATOM 676 C C . ASP A 1 89 ? -7.554 -3.992 21.371 1.00 65.56 89 ASP A C 1
ATOM 678 O O . ASP A 1 89 ? -8.256 -4.998 21.416 1.00 65.56 89 ASP A O 1
ATOM 682 N N . GLU A 1 90 ? -6.230 -4.069 21.567 1.00 60.16 90 GLU A N 1
ATOM 683 C CA . GLU A 1 90 ? -5.493 -5.304 21.897 1.00 60.16 90 GLU A CA 1
ATOM 684 C C . GLU A 1 90 ? -4.877 -5.177 23.317 1.00 60.16 90 GLU A C 1
ATOM 686 O O . GLU A 1 90 ? -4.391 -4.094 23.647 1.00 60.16 90 GLU A O 1
ATOM 691 N N . PRO A 1 91 ? -4.921 -6.221 24.179 1.00 61.00 91 PRO A N 1
ATOM 692 C CA . PRO A 1 91 ? -4.362 -6.177 25.538 1.00 61.00 91 PRO A CA 1
ATOM 693 C C . PRO A 1 91 ? -2.829 -6.112 25.582 1.00 61.00 91 PRO A C 1
ATOM 695 O O . PRO A 1 91 ? -2.175 -6.633 24.648 1.00 61.00 91 PRO A O 1
#

Foldseek 3Di:
DDDDDDPPPDLPDPVNVVVVVVCCVVVPDDPVQQQDWDQDDDPPRTDTDGNVRVVVVVVVVVVVVLVVVQVVCVVVVHQDDDDDDDDPSHD

Secondary structure (DSSP, 8-state):
-PPPP-----TTSTHHHHHHHHHHHHHTS-GGGTT-EEE--BTTB--EEEHHHHHHHHHHHHHHHHHHHHHHHHHTTPPPPPSSS--TT--

pLDDT: mean 74.9, std 14.52, range [40.5, 94.06]

Radius of gyration: 18.23 Å; Cα contacts (8 Å, |Δi|>4): 49; chains: 1; bounding box: 44×32×45 Å

Solvent-accessible surface area (backbone atoms only — not comparable to full-atom values): 5752 Å² total; per-residue (Å²): 136,81,84,77,80,80,76,74,87,66,64,83,49,89,65,29,60,61,49,53,53,52,48,52,60,59,73,71,52,61,77,84,62,39,76,40,70,38,78,56,53,54,103,87,46,87,34,82,37,36,42,52,61,52,58,47,46,63,53,51,49,52,52,54,52,49,54,55,48,46,52,56,38,47,75,73,73,40,85,58,77,61,89,90,56,87,32,98,80,49,136

Nearest PDB structures (foldseek):
  8xud-assembly1_C  TM=3.814E-01  e=2.671E+00  Escherichia coli K-12
  6xiq-assembly1_AI  TM=2.203E-01  e=8.005E+00  Saccharomyces cerevisiae

Sequence (91 aa):
MMPLPRARGGTDGSCGPARDDFVALGGGMPDEKWPVEMCVSAPTTPGDVRRNGFAWFPLHDGIHRRGQFSMYLRMVGMEVRSTYGPTLDEP